Protein 4N6X (pdb70)

Foldseek 3Di:
DPFFQKFKFFADPVGQQWDWDDPPVDFAIFIDGRDPPGSCVVRPHDGQWHWQDKQPDGGRHPDPVVVVVSVVPDPRMIITGTDRVVPDDDD

Structure (mmCIF, N/CA/C/O backbone):
data_4N6X
#
_entry.id   4N6X
#
_cell.length_a   50.380
_cell.length_b   50.380
_cell.length_c   65.940
_cell.angle_alpha   90.00
_cell.angle_beta   90.00
_cell.angle_gamma   120.00
#
_symmetry.space_group_name_H-M   'P 31 2 1'
#
loop_
_entity.id
_entity.type
_entity.pdbx_description
1 polymer 'Na(+)/H(+) exchange regulatory cofactor NHE-RF1/Chemokine Receptor CXCR2 fusion protein'
2 non-polymer 'CHLORIDE ION'
3 water water
#
loop_
_atom_site.group_PDB
_atom_site.id
_atom_site.type_symbol
_atom_site.label_atom_id
_atom_site.label_alt_id
_atom_site.label_comp_id
_atom_site.label_asym_id
_atom_site.label_entity_id
_atom_site.label_seq_id
_atom_site.pdbx_PDB_ins_code
_atom_site.Cartn_x
_atom_site.Cartn_y
_atom_site.Cartn_z
_atom_site.occupancy
_atom_site.B_iso_or_equiv
_atom_site.auth_seq_id
_atom_site.auth_comp_id
_atom_site.auth_asym_id
_atom_site.auth_atom_id
_atom_site.pdbx_PDB_model_num
ATOM 1 N N . GLY A 1 1 ? -17.515 6.504 18.807 1.00 42.39 9 GLY A N 1
ATOM 2 C CA . GLY A 1 1 ? -16.994 7.857 18.759 1.00 36.68 9 GLY A CA 1
ATOM 3 C C . GLY A 1 1 ? -18.086 8.873 18.486 1.00 32.99 9 GLY A C 1
ATOM 4 O O . GLY A 1 1 ? -18.827 8.755 17.510 1.00 32.47 9 GLY A O 1
ATOM 7 N N . MET A 1 2 ? -18.182 9.880 19.347 1.00 27.30 10 MET A N 1
ATOM 8 C CA . MET A 1 2 ? -19.240 10.879 19.237 1.00 23.72 10 MET A CA 1
ATOM 9 C C . MET A 1 2 ? -18.944 11.984 18.227 1.00 20.12 10 MET A C 1
ATOM 10 O O . MET A 1 2 ? -19.852 12.707 17.829 1.00 24.53 10 MET A O 1
ATOM 24 N N . LEU A 1 3 ? -17.688 12.133 17.816 1.00 18.18 11 LEU A N 1
ATOM 25 C CA . LEU A 1 3 ? -17.355 13.150 16.828 1.00 16.17 11 LEU A CA 1
ATOM 26 C C . LEU A 1 3 ? -17.823 12.700 15.451 1.00 16.39 11 LEU A C 1
ATOM 27 O O . LEU A 1 3 ? -17.879 11.503 15.168 1.00 18.84 11 LEU A O 1
ATOM 43 N N . PRO A 1 4 ? -18.142 13.657 14.569 1.00 15.75 12 PRO A N 1
ATOM 44 C CA . PRO A 1 4 ? -18.390 13.277 13.176 1.00 14.88 12 PRO A CA 1
ATOM 45 C C . PRO A 1 4 ? -17.167 12.588 12.597 1.00 14.49 12 PRO A C 1
ATOM 46 O O . PRO A 1 4 ? -16.050 12.866 13.025 1.00 14.31 12 PRO A O 1
ATOM 57 N N . ARG A 1 5 ? -17.355 11.706 11.627 1.00 16.00 13 ARG A N 1
ATOM 58 C CA . ARG A 1 5 ? -16.206 11.126 10.944 1.00 15.00 13 ARG A CA 1
ATOM 59 C C . ARG A 1 5 ? -15.475 12.205 10.152 1.00 12.77 13 ARG A C 1
ATOM 60 O O . ARG A 1 5 ? -16.092 13.071 9.512 1.00 12.19 13 ARG A O 1
ATOM 81 N N . LEU A 1 6 ? -14.151 12.158 10.229 1.00 13.53 14 LEU A N 1
ATOM 82 C CA . LEU A 1 6 ? -13.303 13.034 9.445 1.00 13.81 14 LEU A CA 1
ATOM 83 C C . LEU A 1 6 ? -12.559 12.149 8.457 1.00 15.86 14 LEU A C 1
ATOM 84 O O . LEU A 1 6 ? -11.730 11.327 8.834 1.00 21.41 14 LEU A O 1
ATOM 100 N N . CYS A 1 7 ? -12.888 12.306 7.183 1.00 12.70 15 CYS A N 1
ATOM 101 C CA . CYS A 1 7 ? -12.312 11.484 6.136 1.00 12.89 15 CYS A CA 1
ATOM 102 C C . CYS A 1 7 ? -11.208 12.269 5.452 1.00 12.75 15 CYS A C 1
ATOM 103 O O . CYS A 1 7 ? -11.458 13.318 4.870 1.00 13.14 15 CYS A O 1
ATOM 111 N N . CYS A 1 8 ? -9.983 11.763 5.545 1.00 13.94 16 CYS A N 1
ATOM 112 C CA . CYS A 1 8 ? -8.826 12.455 5.003 1.00 14.99 16 CYS A CA 1
ATOM 113 C C . CYS A 1 8 ? -8.380 11.751 3.722 1.00 15.29 16 CYS A C 1
ATOM 114 O O . CYS A 1 8 ? -7.850 10.642 3.759 1.00 19.00 16 CYS A O 1
ATOM 122 N N . LEU A 1 9 ? -8.641 12.405 2.590 1.00 14.48 17 LEU A N 1
ATOM 123 C CA . LEU A 1 9 ? -8.406 11.839 1.260 1.00 15.14 17 LEU A CA 1
ATOM 124 C C . LEU A 1 9 ? -7.179 12.450 0.596 1.00 15.54 17 LEU A C 1
ATOM 125 O O . LEU A 1 9 ? -6.987 13.660 0.638 1.00 18.59 17 LEU A O 1
ATOM 141 N N . GLU A 1 10 ? -6.377 11.604 -0.043 1.00 16.55 18 GLU A N 1
ATOM 142 C CA . GLU A 1 10 ? -5.317 12.058 -0.932 1.00 19.40 18 GLU A CA 1
ATOM 143 C C . GLU A 1 10 ? -5.715 11.691 -2.353 1.00 17.67 18 GLU A C 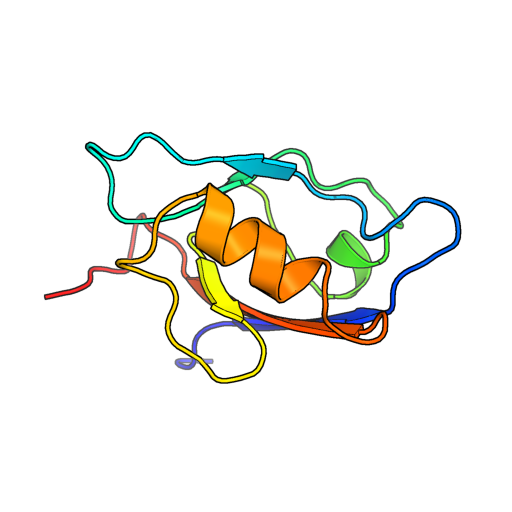1
ATOM 144 O O . GLU A 1 10 ? -6.066 10.547 -2.625 1.00 19.56 18 GLU A O 1
ATOM 156 N N . LYS A 1 11 ? -5.663 12.661 -3.256 1.00 19.27 19 LYS A N 1
ATOM 157 C CA . LYS A 1 11 ? -6.117 12.452 -4.622 1.00 18.73 19 LYS A CA 1
ATOM 158 C C . LYS A 1 11 ? -5.241 11.414 -5.311 1.00 18.54 19 LYS A C 1
ATOM 159 O O . LYS A 1 11 ? -4.016 11.436 -5.186 1.00 22.41 19 LYS A O 1
ATOM 178 N N . GLY A 1 12 ? -5.883 10.495 -6.025 1.00 20.33 20 GLY A N 1
ATOM 179 C CA . GLY A 1 12 ? -5.182 9.483 -6.788 1.00 24.15 20 GLY A CA 1
ATOM 180 C C . GLY A 1 12 ? -5.213 9.800 -8.268 1.00 24.49 20 GLY A C 1
ATOM 181 O O . GLY A 1 12 ? -5.686 10.865 -8.673 1.00 25.59 20 GLY A O 1
ATOM 185 N N . PRO A 1 13 ? -4.712 8.873 -9.093 1.00 29.94 21 PRO A N 1
ATOM 186 C CA . PRO A 1 13 ? -4.653 9.101 -10.540 1.00 31.32 21 PRO A CA 1
ATOM 187 C C . PRO A 1 13 ? -6.027 9.169 -11.205 1.00 31.43 21 PRO A C 1
ATOM 188 O O . PRO A 1 13 ? -6.129 9.658 -12.330 1.00 36.59 21 PRO A O 1
ATOM 199 N N . ASN A 1 14 ? -7.062 8.684 -10.526 1.00 32.02 22 ASN A N 1
ATOM 200 C CA . ASN A 1 14 ? -8.421 8.757 -11.053 1.00 28.42 22 ASN A CA 1
ATOM 201 C C . ASN A 1 14 ? -9.301 9.691 -10.229 1.00 28.56 22 ASN A C 1
ATOM 202 O O . ASN A 1 14 ? -10.524 9.550 -10.212 1.00 33.52 22 ASN A O 1
ATOM 213 N N . GLY A 1 15 ? -8.672 10.646 -9.551 1.00 22.65 23 GLY A N 1
ATOM 214 C CA . GLY A 1 15 ? -9.387 11.593 -8.718 1.00 20.36 23 GLY A CA 1
ATOM 215 C C . GLY A 1 15 ? -9.568 11.072 -7.312 1.00 15.81 23 GLY A C 1
ATOM 216 O O . GLY A 1 15 ? -8.805 10.233 -6.837 1.00 18.80 23 GLY A O 1
ATOM 220 N N . TYR A 1 16 ? -10.586 11.580 -6.639 1.00 13.22 24 TYR A N 1
ATOM 221 C CA . TYR A 1 16 ? -10.881 11.146 -5.280 1.00 12.91 24 TYR A CA 1
ATOM 222 C C . TYR A 1 16 ? -11.786 9.913 -5.224 1.00 13.78 24 TYR A C 1
ATOM 223 O O . TYR A 1 16 ? -11.716 9.142 -4.274 1.00 15.93 24 TYR A O 1
ATOM 241 N N . GLY A 1 17 ? -12.649 9.741 -6.222 1.00 13.08 25 GLY A N 1
ATOM 242 C CA . GLY A 1 17 ? -13.503 8.565 -6.294 1.00 13.95 25 GLY A CA 1
ATOM 243 C C . GLY A 1 17 ? -14.865 8.695 -5.632 1.00 12.20 25 GLY A C 1
ATOM 244 O O . GLY A 1 17 ? -15.407 7.704 -5.144 1.00 13.61 25 GLY A O 1
ATOM 248 N N . PHE A 1 18 ? -15.430 9.900 -5.608 1.00 10.79 26 PHE A N 1
ATOM 249 C CA . PHE A 1 18 ? -16.786 10.082 -5.104 1.00 10.19 26 PHE A CA 1
ATOM 250 C C . PHE A 1 18 ? -17.489 11.177 -5.886 1.00 10.29 26 PHE A C 1
ATOM 251 O O . PHE A 1 18 ? -16.858 11.951 -6.607 1.00 10.76 26 PHE A O 1
ATOM 268 N N . HIS A 1 19 ? -18.805 11.216 -5.731 1.00 9.50 27 HIS A N 1
ATOM 269 C CA . HIS A 1 19 ? -19.642 12.256 -6.284 1.00 9.31 27 HIS A CA 1
ATOM 270 C C . HIS A 1 19 ? -20.198 13.131 -5.159 1.00 9.28 27 HIS A C 1
ATOM 271 O O . HIS A 1 19 ? -20.403 12.674 -4.034 1.00 9.13 27 HIS A O 1
ATOM 286 N N . LEU A 1 20 ? -20.466 14.385 -5.501 1.00 9.28 28 LEU A N 1
ATOM 287 C CA . LEU A 1 20 ? -21.054 15.345 -4.588 1.00 9.21 28 LEU A CA 1
ATOM 288 C C . LEU A 1 20 ? -22.319 15.900 -5.211 1.00 9.02 28 LEU A C 1
ATOM 289 O O . LEU A 1 20 ? -22.294 16.356 -6.348 1.00 9.89 28 LEU A O 1
ATOM 305 N N . HIS A 1 21 ? -23.418 15.876 -4.460 1.00 9.07 29 HIS A N 1
ATOM 306 C CA . HIS A 1 21 ? -24.723 16.252 -4.984 1.00 9.65 29 HIS A CA 1
ATOM 307 C C . HIS A 1 21 ? -25.490 17.145 -4.019 1.00 10.13 29 HIS A C 1
ATOM 308 O O . HIS A 1 21 ? -25.542 16.881 -2.814 1.00 10.82 29 HIS A O 1
ATOM 323 N N . GLY A 1 22 ? -26.099 18.187 -4.570 1.00 11.43 30 GLY A N 1
ATOM 324 C CA . GLY A 1 22 ? -27.020 19.016 -3.827 1.00 15.07 30 GLY A CA 1
ATOM 325 C C . GLY A 1 22 ? -28.427 18.867 -4.361 1.00 16.53 30 GLY A C 1
ATOM 326 O O . GLY A 1 22 ? -28.631 18.530 -5.525 1.00 19.89 30 GLY A O 1
ATOM 330 N N . GLU A 1 23 ? -29.396 19.112 -3.486 1.00 26.00 31 GLU A N 1
ATOM 331 C CA . GLU A 1 23 ? -30.803 19.174 -3.864 1.00 33.51 31 GLU A CA 1
ATOM 332 C C . GLU A 1 23 ? -31.356 20.547 -3.476 1.00 36.95 31 GLU A C 1
ATOM 333 O O . GLU A 1 23 ? -32.264 21.069 -4.125 1.00 42.66 31 GLU A O 1
ATOM 345 N N . LYS A 1 24 ? -30.812 21.103 -2.393 1.00 37.66 32 LYS A N 1
ATOM 346 C CA . LYS A 1 24 ? -30.993 22.509 -2.021 1.00 42.58 32 LYS A CA 1
ATOM 347 C C . LYS A 1 24 ? -32.231 22.721 -1.148 1.00 40.53 32 LYS A C 1
ATOM 348 O O . LYS A 1 24 ? -32.210 23.539 -0.228 1.00 42.81 32 LYS A O 1
ATOM 367 N N . GLY A 1 25 ? -33.306 21.992 -1.433 1.00 44.13 33 GLY A N 1
ATOM 368 C CA . GLY A 1 25 ? -34.419 21.910 -0.508 1.00 37.04 33 GLY A CA 1
ATOM 369 C C . GLY A 1 25 ? -33.947 21.155 0.718 1.00 39.15 33 GLY A C 1
ATO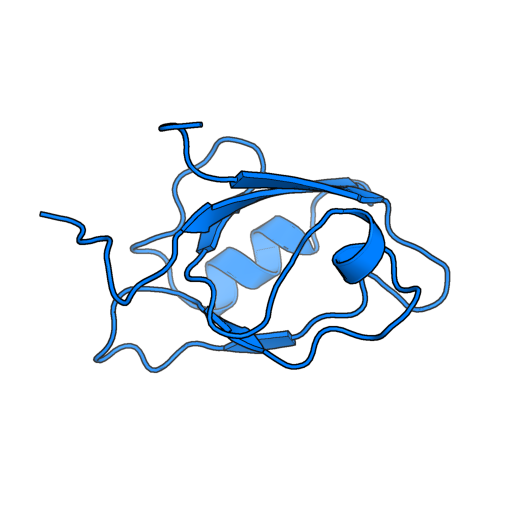M 370 O O . GLY A 1 25 ? -34.501 21.286 1.810 1.00 46.64 33 GLY A O 1
ATOM 374 N N . LYS A 1 26 ? -32.908 20.353 0.515 1.00 32.78 34 LYS A N 1
ATOM 375 C CA . LYS A 1 26 ? -32.203 19.695 1.603 1.00 34.23 34 LYS A CA 1
ATOM 376 C C . LYS A 1 26 ? -30.978 20.532 1.946 1.00 27.45 34 LYS A C 1
ATOM 377 O O . LYS A 1 26 ? -30.476 21.279 1.104 1.00 31.49 34 LYS A O 1
ATOM 396 N N . LEU A 1 27 ? -30.498 20.407 3.177 1.00 31.18 35 LEU A N 1
ATOM 397 C CA . LEU A 1 27 ? -29.388 21.224 3.650 1.00 21.35 35 LEU A CA 1
ATOM 398 C C . LEU A 1 27 ? -28.063 20.726 3.085 1.00 21.93 35 LEU A C 1
ATOM 399 O O . LEU A 1 27 ? -27.602 19.633 3.410 1.00 27.81 35 LEU A O 1
ATOM 415 N N . GLY A 1 28 ? -27.465 21.534 2.218 1.00 25.58 36 GLY A N 1
ATOM 416 C CA . GLY A 1 28 ? -26.105 21.302 1.780 1.00 25.57 36 GLY A CA 1
ATOM 417 C C . GLY A 1 28 ? -25.884 20.163 0.802 1.00 16.46 36 GLY A C 1
ATOM 418 O O . GLY A 1 28 ? -26.747 19.809 0.005 1.00 18.07 36 GLY A O 1
ATOM 422 N N . GLN A 1 29 ? -24.690 19.596 0.867 1.00 13.02 37 GLN A N 1
ATOM 423 C CA . GLN A 1 29 ? -24.215 18.656 -0.128 1.00 9.82 37 GLN A CA 1
ATOM 424 C C . GLN A 1 29 ? -24.092 17.270 0.473 1.00 9.43 37 GLN A C 1
ATOM 425 O O . GLN A 1 29 ? -23.758 17.125 1.652 1.00 10.22 37 GLN A O 1
ATOM 439 N N . TYR A 1 30 ? -24.330 16.267 -0.369 1.00 8.85 38 TYR A N 1
ATOM 440 C CA . TYR A 1 30 ? -24.330 14.875 0.028 1.00 9.28 38 TYR A CA 1
ATOM 441 C C . TYR A 1 30 ? -23.376 14.072 -0.830 1.00 8.78 38 TYR A C 1
ATOM 442 O O . TYR A 1 30 ? -23.206 14.327 -2.024 1.00 9.69 38 TYR A O 1
ATOM 460 N N . ILE A 1 31 ? -22.778 13.066 -0.211 1.00 8.23 39 ILE A N 1
ATOM 461 C CA . ILE A 1 31 ? -21.898 12.137 -0.903 1.00 8.42 39 ILE A CA 1
ATOM 462 C C . ILE A 1 31 ? -22.725 11.085 -1.635 1.00 8.15 39 ILE A C 1
ATOM 463 O O . ILE A 1 31 ? -23.671 10.531 -1.080 1.00 8.92 39 ILE A O 1
ATOM 479 N N . ARG A 1 32 ? -22.360 10.813 -2.880 1.00 8.71 40 ARG A N 1
ATOM 480 C CA . ARG A 1 32 ? -22.955 9.731 -3.670 1.00 9.41 40 ARG A CA 1
ATOM 481 C C . ARG A 1 32 ? -21.824 8.927 -4.309 1.00 9.61 40 ARG A C 1
ATOM 482 O O . ARG A 1 32 ? -20.715 9.437 -4.481 1.00 10.43 40 ARG A O 1
ATOM 503 N N . LEU A 1 33 ? -22.107 7.671 -4.661 1.00 9.77 41 LEU A N 1
ATOM 504 C CA . LEU A 1 33 ? -21.274 6.903 -5.599 1.00 10.22 41 LEU A CA 1
ATOM 505 C C . LEU A 1 33 ? -19.786 6.905 -5.237 1.00 10.59 41 LEU A C 1
ATOM 506 O O . LEU A 1 33 ? -18.954 7.453 -5.955 1.00 11.37 41 LEU A O 1
ATOM 522 N N . VAL A 1 34 ? -19.475 6.268 -4.114 1.00 10.23 42 VAL A N 1
ATOM 523 C CA . VAL A 1 34 ? -18.098 6.082 -3.675 1.00 10.71 42 VAL A CA 1
ATOM 524 C C . VAL A 1 34 ? -17.539 4.831 -4.349 1.00 12.39 42 VAL A C 1
ATOM 525 O O . VAL A 1 34 ? -18.009 3.713 -4.121 1.00 12.59 42 VAL A O 1
ATOM 538 N N A GLU A 1 35 ? -16.430 5.025 -5.064 0.48 13.45 43 GLU A N 1
ATOM 539 N N B GLU A 1 35 ? -16.665 5.040 -5.325 0.52 12.60 43 GLU A N 1
ATOM 540 C CA A GLU A 1 35 ? -15.698 3.949 -5.741 0.48 10.75 43 GLU A CA 1
ATOM 541 C CA B GLU A 1 35 ? -16.270 3.951 -6.211 0.52 9.91 43 GLU A CA 1
ATOM 542 C C A GLU A 1 35 ? -14.882 3.051 -4.786 0.48 6.88 43 GLU A C 1
ATOM 543 C C B GLU A 1 35 ? -15.434 2.961 -5.416 0.52 10.69 43 GLU A C 1
ATOM 544 O O A GLU A 1 35 ? -14.067 3.532 -4.003 0.48 9.89 43 GLU A O 1
ATOM 545 O O B GLU A 1 35 ? -14.588 3.363 -4.622 0.52 13.61 43 GLU A O 1
ATOM 568 N N A PRO A 1 36 ? -15.091 1.726 -4.873 0.48 9.92 44 PRO A N 1
ATOM 569 N N B PRO A 1 36 ? -15.671 1.659 -5.606 0.52 10.97 44 PRO A N 1
ATOM 570 C CA A PRO A 1 36 ? -14.282 0.767 -4.115 0.48 11.18 44 PRO A CA 1
ATOM 571 C CA B PRO A 1 36 ? -14.827 0.683 -4.907 0.52 11.06 44 PRO A CA 1
ATOM 572 C C A PRO A 1 36 ? -12.786 0.920 -4.382 0.48 11.20 44 PRO A C 1
ATOM 573 C C B PRO A 1 36 ? -13.341 0.880 -5.222 0.52 12.81 44 PRO A C 1
ATOM 574 O O A PRO A 1 36 ? -12.362 1.113 -5.523 0.48 11.33 44 PRO A O 1
ATOM 575 O O B PRO A 1 36 ? -13.000 1.116 -6.377 0.52 14.27 44 PRO A O 1
ATOM 596 N N A GLY A 1 37 ? -11.996 0.855 -3.318 0.48 10.94 45 GLY A N 1
ATOM 597 N N B GLY A 1 37 ? -12.489 0.824 -4.199 0.52 16.73 45 GLY A N 1
ATOM 598 C CA A GLY A 1 37 ? -10.556 0.962 -3.427 0.48 12.98 45 GLY A CA 1
ATOM 599 C CA B GLY A 1 37 ? -11.044 0.876 -4.377 0.52 17.71 45 GLY A CA 1
ATOM 600 C C A GLY A 1 37 ? -10.099 2.358 -3.798 0.48 13.97 45 GLY A C 1
ATOM 601 C C B GLY A 1 37 ? -10.437 2.260 -4.567 0.52 17.66 45 GLY A C 1
ATOM 602 O O A GLY A 1 37 ? -8.898 2.586 -3.961 0.48 16.82 45 GLY A O 1
ATOM 603 O O B GLY A 1 37 ? -9.397 2.395 -5.209 0.52 22.52 45 GLY A O 1
ATOM 610 N N . SER A 1 38 ? -11.048 3.279 -3.970 1.00 18.84 46 SER A N 1
ATOM 611 C CA . SER A 1 38 ? -10.693 4.663 -4.242 1.00 19.74 46 SER A CA 1
ATOM 612 C C . SER A 1 38 ? -10.157 5.330 -2.988 1.00 20.04 46 SER A C 1
ATOM 613 O O . SER A 1 38 ? -10.353 4.826 -1.880 1.00 20.31 46 SER A O 1
ATOM 622 N N . PRO A 1 39 ? -9.490 6.480 -3.154 1.00 18.47 47 PRO A N 1
ATOM 623 C CA . PRO A 1 39 ? -9.092 7.269 -1.986 1.00 20.46 47 PRO A CA 1
ATOM 624 C C . PRO A 1 39 ? -10.274 7.574 -1.0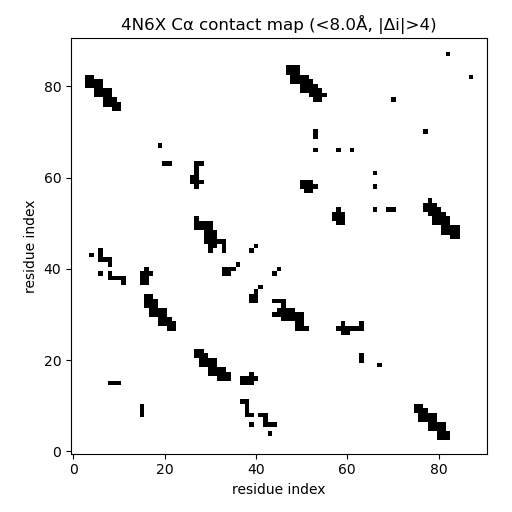62 1.00 17.22 47 PRO A C 1
ATOM 625 O O . PRO A 1 39 ? -10.117 7.535 0.159 1.00 19.36 47 PRO A O 1
ATOM 636 N N . ALA A 1 40 ? -11.438 7.863 -1.640 1.00 15.41 48 ALA A N 1
ATOM 637 C CA . ALA A 1 40 ? -12.632 8.156 -0.850 1.00 14.55 48 ALA A CA 1
ATOM 638 C C . ALA A 1 40 ? -12.992 6.981 0.035 1.00 16.42 48 ALA A C 1
ATOM 639 O O . ALA A 1 40 ? -13.253 7.132 1.227 1.00 18.19 48 ALA A O 1
ATOM 646 N N . GLU A 1 41 ? -13.011 5.794 -0.540 1.00 16.36 49 GLU A N 1
ATOM 647 C CA . GLU A 1 41 ? -13.370 4.649 0.252 1.00 18.30 49 GLU A CA 1
ATOM 648 C C . GLU A 1 41 ? -12.339 4.357 1.328 1.00 20.28 49 GLU A C 1
ATOM 649 O O . GLU A 1 41 ? -12.697 4.061 2.465 1.00 21.92 49 GLU A O 1
ATOM 661 N N . LYS A 1 42 ? -11.061 4.423 0.969 1.00 20.47 50 LYS A N 1
ATOM 662 C CA . LYS A 1 42 ? -10.003 4.157 1.936 1.00 21.49 50 LYS A CA 1
ATOM 663 C C . LYS A 1 42 ? -10.071 5.123 3.113 1.00 25.24 50 LYS A C 1
ATOM 664 O O . LYS A 1 42 ? -9.679 4.779 4.227 1.00 26.50 50 LYS A O 1
ATOM 683 N N . ALA A 1 43 ? -10.572 6.328 2.866 1.00 21.42 51 ALA A N 1
ATOM 684 C CA . ALA A 1 43 ? -10.654 7.357 3.900 1.00 22.10 51 ALA A CA 1
ATOM 685 C C . ALA A 1 43 ? -11.891 7.213 4.780 1.00 21.29 51 ALA A C 1
ATOM 686 O O . ALA A 1 43 ? -12.029 7.923 5.773 1.00 21.07 51 ALA A O 1
ATOM 693 N N . GLY A 1 44 ? -12.796 6.315 4.400 1.00 17.60 52 GLY A N 1
ATOM 694 C CA . GLY A 1 44 ? -14.003 6.063 5.173 1.00 17.44 52 GLY A CA 1
ATOM 695 C C . GLY A 1 44 ? -15.273 6.751 4.692 1.00 15.38 52 GLY A C 1
ATOM 696 O O . GLY A 1 44 ? -16.279 6.763 5.404 1.00 15.20 52 GLY A O 1
ATOM 700 N N . LEU A 1 45 ? -15.250 7.302 3.487 1.00 13.46 53 LEU A N 1
ATOM 701 C CA . LEU A 1 45 ? -16.396 8.035 2.983 1.00 11.76 53 LEU A CA 1
ATOM 702 C C . LEU A 1 45 ? -17.488 7.069 2.539 1.00 11.61 53 LEU A C 1
ATOM 703 O O . LEU A 1 45 ? -17.196 6.029 1.953 1.00 13.27 53 LEU A O 1
ATOM 719 N N . LEU A 1 46 ? -18.739 7.449 2.790 1.00 10.44 54 LEU A N 1
ATOM 720 C CA . LEU A 1 46 ? -19.908 6.627 2.485 1.00 10.33 54 LEU A CA 1
ATOM 721 C C . LEU A 1 46 ? -20.988 7.462 1.802 1.00 9.98 54 LEU A C 1
ATOM 722 O O . LEU A 1 46 ? -21.329 8.566 2.251 1.00 10.28 54 LEU A O 1
ATOM 738 N N . ALA A 1 47 ? -21.530 6.935 0.713 1.00 10.04 55 ALA A N 1
ATOM 739 C CA . ALA A 1 47 ? -22.667 7.558 0.055 1.00 9.67 55 ALA A CA 1
ATOM 740 C C . ALA A 1 47 ? -23.826 7.623 1.039 1.00 9.79 55 ALA A C 1
ATOM 741 O O . ALA A 1 47 ? -24.092 6.659 1.766 1.00 11.06 55 ALA A O 1
ATOM 748 N N . GLY A 1 48 ? -24.507 8.770 1.050 1.00 9.40 56 GLY A N 1
ATOM 749 C CA . GLY A 1 48 ? -25.547 9.079 2.011 1.00 9.82 56 GLY A CA 1
ATOM 750 C C . GLY A 1 48 ? -25.083 10.101 3.035 1.00 10.52 56 GLY A C 1
ATOM 751 O O . GLY A 1 48 ? -25.899 10.794 3.634 1.00 12.31 56 GLY A O 1
ATOM 755 N N . ASP A 1 49 ? -23.774 10.186 3.261 1.00 10.18 57 ASP A N 1
ATOM 756 C CA . ASP A 1 49 ? -23.214 11.164 4.190 1.00 10.22 57 ASP A CA 1
ATOM 757 C C . ASP A 1 49 ? -23.551 12.589 3.752 1.00 9.31 57 ASP A C 1
ATOM 758 O O . ASP A 1 49 ? -23.547 12.902 2.550 1.00 10.05 57 ASP A O 1
ATOM 767 N N A ARG A 1 50 ? -23.791 13.458 4.729 0.66 9.02 58 ARG A N 1
ATOM 768 N N B ARG A 1 50 ? -23.805 13.459 4.724 0.34 9.01 58 ARG A N 1
ATOM 769 C CA A ARG A 1 50 ? -23.917 14.890 4.496 0.66 9.30 58 ARG A CA 1
ATOM 770 C CA B ARG A 1 50 ? -23.908 14.888 4.466 0.34 9.30 58 ARG A CA 1
ATOM 771 C C A ARG A 1 50 ? -22.577 15.555 4.803 0.66 8.73 58 ARG A C 1
ATOM 772 C C B ARG A 1 50 ? -22.578 15.552 4.797 0.34 8.73 58 ARG A C 1
ATOM 773 O O A ARG A 1 50 ? -21.979 15.304 5.852 0.66 9.65 58 ARG A O 1
ATOM 774 O O B ARG A 1 50 ? -21.992 15.302 5.851 0.34 9.66 58 ARG A O 1
ATOM 815 N N . LEU A 1 51 ? -22.110 16.397 3.885 1.00 8.89 59 LEU A N 1
ATOM 816 C CA . LEU A 1 51 ? -20.830 17.071 4.030 1.00 8.85 59 LEU A CA 1
ATOM 817 C C . LEU A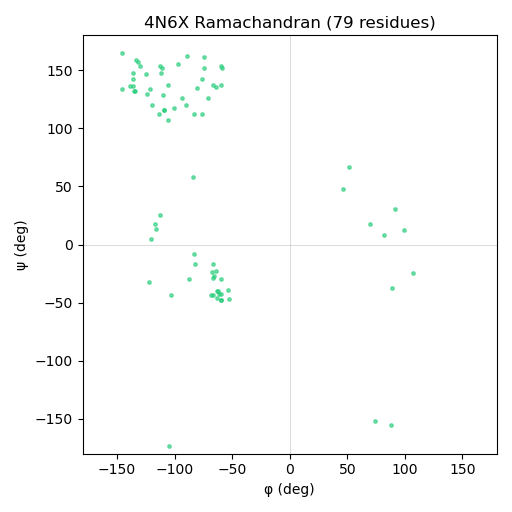 1 51 ? -20.985 18.351 4.840 1.00 9.25 59 LEU A C 1
ATOM 818 O O . LEU A 1 51 ? -21.745 19.244 4.473 1.00 11.56 59 LEU A O 1
ATOM 834 N N . VAL A 1 52 ? -20.252 18.430 5.948 1.00 8.62 60 VAL A N 1
ATOM 835 C CA . VAL A 1 52 ? -20.336 19.571 6.860 1.00 9.17 60 VAL A CA 1
ATOM 836 C C . VAL A 1 52 ? -19.147 20.530 6.715 1.00 8.73 60 VAL A C 1
ATOM 837 O O . VAL A 1 52 ? -19.348 21.747 6.712 1.00 9.36 60 VAL A O 1
ATOM 850 N N . GLU A 1 53 ? -17.927 20.002 6.611 1.00 8.79 61 GLU A N 1
ATOM 851 C CA . GLU A 1 53 ? -16.734 20.844 6.442 1.00 9.17 61 GLU A CA 1
ATOM 852 C C . GLU A 1 53 ? -15.807 20.281 5.389 1.00 8.84 61 GLU A C 1
ATOM 853 O O . GLU A 1 53 ? -15.688 19.069 5.230 1.00 9.73 61 GLU A O 1
ATOM 865 N N . VAL A 1 54 ? -15.130 21.194 4.697 1.00 8.70 62 VAL A N 1
ATOM 866 C CA . VAL A 1 54 ? -14.018 20.875 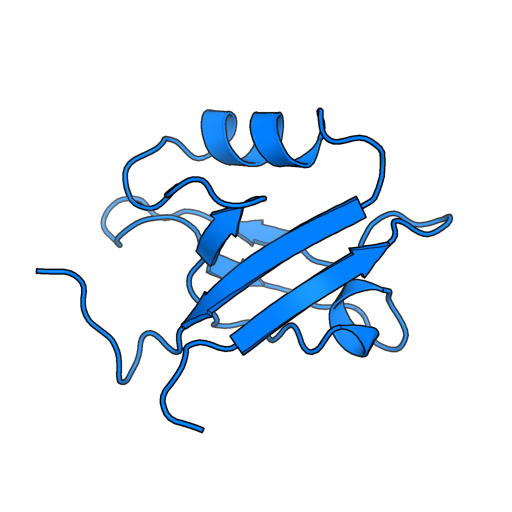3.814 1.00 9.20 62 VAL A CA 1
ATOM 867 C C . VAL A 1 54 ? -12.801 21.620 4.346 1.00 9.18 62 VAL A C 1
ATOM 868 O O . VAL A 1 54 ? -12.818 22.846 4.453 1.00 9.54 62 VAL A O 1
ATOM 881 N N . ASN A 1 55 ? -11.750 20.886 4.700 1.00 9.39 63 ASN A N 1
ATOM 882 C CA . ASN A 1 55 ? -10.508 21.492 5.189 1.00 10.39 63 ASN A CA 1
ATOM 883 C C . ASN A 1 55 ? -10.765 22.572 6.232 1.00 10.18 63 ASN A C 1
ATOM 884 O O . ASN A 1 55 ? -10.201 23.661 6.216 1.00 11.34 63 ASN A O 1
ATOM 895 N N . GLY A 1 56 ? -11.611 22.230 7.197 1.00 10.80 64 GLY A N 1
ATOM 896 C CA . GLY A 1 56 ? -11.817 23.085 8.349 1.00 11.58 64 GLY A CA 1
ATOM 897 C C . GLY A 1 56 ? -12.774 24.245 8.182 1.00 11.52 64 GLY A C 1
ATOM 898 O O . GLY A 1 56 ? -12.870 25.090 9.066 1.00 13.10 64 GLY A O 1
ATOM 902 N N . GLU A 1 57 ? -13.480 24.299 7.067 1.00 10.27 65 GLU A N 1
ATOM 903 C CA . GLU A 1 57 ? -14.432 25.371 6.829 1.00 9.75 65 GLU A CA 1
ATOM 904 C C . GLU A 1 57 ? -15.814 24.783 6.615 1.00 9.77 65 GLU A C 1
ATOM 905 O O . GLU A 1 57 ? -15.977 23.814 5.872 1.00 9.52 65 GLU A O 1
ATOM 917 N N . ASN A 1 58 ? -16.801 25.371 7.278 1.00 10.01 66 ASN A N 1
ATOM 918 C CA . ASN A 1 58 ? -18.173 24.903 7.180 1.00 11.10 66 ASN A CA 1
ATOM 919 C C . ASN A 1 58 ? -18.771 25.222 5.817 1.00 10.92 66 ASN A C 1
ATOM 920 O O . ASN A 1 58 ? -18.763 26.366 5.368 1.00 13.54 66 ASN A O 1
ATOM 931 N N . VAL A 1 59 ? -19.282 24.188 5.166 1.00 10.04 67 VAL A N 1
ATOM 932 C CA . VAL A 1 59 ? -19.839 24.308 3.821 1.00 10.85 67 VAL A CA 1
ATOM 933 C C . VAL A 1 59 ? -21.331 23.976 3.769 1.00 12.82 67 VAL A C 1
ATOM 934 O O . VAL A 1 59 ? -21.886 23.752 2.682 1.00 16.88 67 VAL A O 1
ATOM 947 N N . GLU A 1 60 ? -21.996 23.984 4.918 1.00 12.17 68 GLU A N 1
ATOM 948 C CA . GLU A 1 60 ? -23.404 23.602 4.952 1.00 13.68 68 GLU A CA 1
ATOM 949 C C . GLU A 1 60 ? -24.337 24.566 4.230 1.00 16.39 68 GLU A C 1
ATOM 950 O O . GLU A 1 60 ? -25.393 24.157 3.750 1.00 20.30 68 GLU A O 1
ATOM 962 N N . LYS A 1 61 ? -23.968 25.841 4.166 1.00 17.99 69 LYS A N 1
ATOM 963 C CA . LYS A 1 61 ? -24.863 26.850 3.611 1.00 21.84 69 LYS A CA 1
ATOM 964 C C . LYS A 1 61 ? -24.303 27.488 2.357 1.00 18.90 69 LYS A C 1
ATOM 965 O O . LYS A 1 61 ? -24.803 28.508 1.884 1.00 25.76 69 LYS A O 1
ATOM 984 N N . GLU A 1 62 ? -23.274 26.868 1.804 1.00 14.27 70 GLU A N 1
ATOM 985 C CA . GLU A 1 62 ? -22.716 27.327 0.550 1.00 13.28 70 GLU A CA 1
ATOM 986 C C . GLU A 1 62 ? -23.406 26.672 -0.638 1.00 14.20 70 GLU A C 1
ATOM 987 O O . GLU A 1 62 ? -24.082 25.654 -0.509 1.00 15.25 70 GLU A O 1
ATOM 999 N N . THR A 1 63 ? -23.240 27.266 -1.810 1.00 12.44 71 THR A N 1
ATOM 1000 C CA . THR A 1 63 ? -23.802 26.674 -3.012 1.00 12.57 71 THR A CA 1
ATOM 1001 C C . THR A 1 63 ? -22.983 25.459 -3.441 1.00 11.88 71 THR A C 1
ATOM 1002 O O . THR A 1 63 ? -21.820 25.285 -3.053 1.00 11.24 71 THR A O 1
ATOM 1013 N N . HIS A 1 64 ? -23.596 24.619 -4.261 1.00 11.72 72 HIS A N 1
ATOM 1014 C CA . HIS A 1 64 ? -22.903 23.473 -4.810 1.00 10.82 72 HIS A CA 1
ATOM 1015 C C . HIS A 1 64 ? -21.598 23.903 -5.476 1.00 11.64 72 HIS A C 1
ATOM 1016 O O . HIS A 1 64 ? -20.548 23.293 -5.255 1.00 10.92 72 HIS A O 1
ATOM 1031 N N . GLN A 1 65 ? -21.657 24.956 -6.289 1.00 11.47 73 GLN A N 1
ATOM 1032 C CA . GLN A 1 65 ? -20.470 25.405 -6.998 1.00 12.76 73 GLN A CA 1
ATOM 1033 C C . GLN A 1 65 ? -19.376 25.865 -6.033 1.00 11.55 73 GLN A C 1
ATOM 1034 O O . GLN A 1 65 ? -18.198 25.610 -6.273 1.00 11.56 73 GLN A O 1
ATOM 1048 N N . GLN A 1 66 ? -19.752 26.555 -4.962 1.00 11.19 74 GLN A N 1
ATOM 1049 C CA . GLN A 1 66 ? -18.763 26.994 -3.982 1.00 11.14 74 GLN A CA 1
ATOM 1050 C C . GLN A 1 66 ? -18.038 25.807 -3.343 1.00 10.48 74 GLN A C 1
ATOM 1051 O O . GLN A 1 66 ? -16.822 25.837 -3.147 1.00 11.07 74 GLN A O 1
ATOM 1065 N N . VAL A 1 67 ? -18.788 24.765 -3.002 1.00 9.73 75 VAL A N 1
ATOM 1066 C CA . VAL A 1 67 ? -18.193 23.619 -2.338 1.00 9.33 75 VAL A CA 1
ATOM 1067 C C . VAL A 1 67 ? -17.270 22.868 -3.294 1.00 9.12 75 VAL A C 1
ATOM 1068 O O . VAL A 1 67 ? -16.155 22.481 -2.920 1.00 9.71 75 VAL A O 1
ATOM 1081 N N . VAL A 1 68 ? -17.714 22.672 -4.532 1.00 9.45 76 VAL A N 1
ATOM 1082 C CA . VAL A 1 68 ? -16.870 22.043 -5.528 1.00 9.99 76 VAL A CA 1
ATOM 1083 C C . VAL A 1 68 ? -15.587 22.852 -5.742 1.00 10.34 76 VAL A C 1
ATOM 1084 O O . VAL A 1 68 ? -14.500 22.283 -5.818 1.00 10.56 76 VAL A O 1
ATOM 1097 N N . SER A 1 69 ? -15.697 24.176 -5.806 1.00 10.12 77 SER A N 1
ATOM 1098 C CA . SER A 1 69 ? -14.513 25.004 -6.008 1.00 10.90 77 SER A CA 1
ATOM 1099 C C . SER A 1 69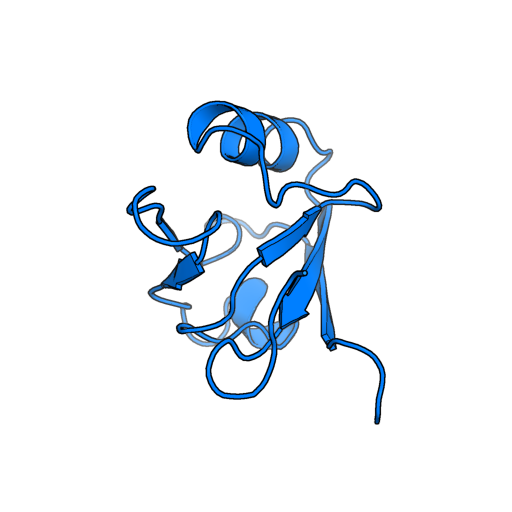 ? -13.516 24.854 -4.866 1.00 10.59 77 SER A C 1
ATOM 1100 O O . SER A 1 69 ? -12.310 24.813 -5.097 1.00 11.47 77 SER A O 1
ATOM 1108 N N . ARG A 1 70 ? -14.016 24.783 -3.637 1.00 10.31 78 ARG A N 1
ATOM 1109 C CA . ARG A 1 70 ? -13.133 24.589 -2.498 1.00 10.17 78 ARG A CA 1
ATOM 1110 C C . ARG A 1 70 ? -12.363 23.283 -2.647 1.00 10.28 78 ARG A C 1
ATOM 1111 O O . ARG A 1 70 ? -11.156 23.232 -2.440 1.00 11.66 78 ARG A O 1
ATOM 1132 N N . ILE A 1 71 ? -13.073 22.211 -2.970 1.00 10.03 79 ILE A N 1
ATOM 1133 C CA . ILE A 1 71 ? -12.442 20.906 -3.084 1.00 10.37 79 ILE A CA 1
ATOM 1134 C C . ILE A 1 71 ? -11.410 20.888 -4.210 1.00 10.90 79 ILE A C 1
ATOM 1135 O O . ILE A 1 71 ? -10.297 20.406 -4.033 1.00 12.32 79 ILE A O 1
ATOM 1151 N N . ARG A 1 72 ? -11.770 21.423 -5.366 1.00 10.90 80 ARG A N 1
ATOM 1152 C CA . ARG A 1 72 ? -10.863 21.388 -6.506 1.00 11.57 80 ARG A CA 1
ATOM 1153 C C A ARG A 1 72 ? -9.606 22.238 -6.309 0.01 12.15 80 ARG A C 1
ATOM 1154 C C B ARG A 1 72 ? -9.608 22.238 -6.308 0.99 11.83 80 ARG A C 1
ATOM 1155 O O . ARG A 1 72 ? -8.542 21.889 -6.821 1.00 12.38 80 ARG A O 1
ATOM 1177 N N . ALA A 1 73 ? -9.727 23.346 -5.577 1.00 11.19 81 ALA A N 1
ATOM 1178 C CA . ALA A 1 73 ? -8.606 24.266 -5.393 1.00 12.09 81 ALA A CA 1
ATOM 1179 C C . ALA A 1 73 ? -7.577 23.751 -4.403 1.00 12.53 81 ALA A C 1
ATOM 1180 O O . ALA A 1 73 ? -6.416 24.169 -4.445 1.00 13.01 81 ALA A O 1
ATOM 1188 N N . ALA A 1 74 ? -7.999 22.875 -3.498 1.00 12.81 82 ALA A N 1
ATOM 1189 C CA . ALA A 1 74 ? -7.087 22.286 -2.528 1.00 14.31 82 ALA A CA 1
ATOM 1190 C C . ALA A 1 74 ? -5.976 21.538 -3.246 1.00 14.51 82 ALA A C 1
ATOM 1191 O O . ALA A 1 74 ? -6.168 21.064 -4.363 1.00 15.21 82 ALA A O 1
ATOM 1198 N N . LEU A 1 75 ? -4.825 21.421 -2.595 1.00 15.32 83 LEU A N 1
ATOM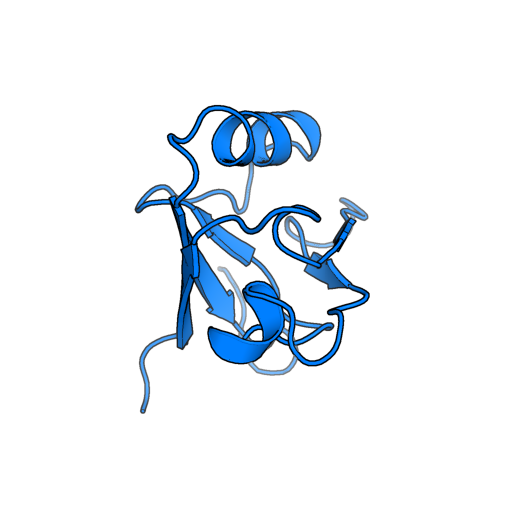 1199 C CA . LEU A 1 75 ? -3.641 20.821 -3.199 1.00 15.97 83 LEU A CA 1
ATOM 1200 C C . LEU A 1 75 ? -3.640 19.296 -3.090 1.00 17.60 83 LEU A C 1
ATOM 1201 O O . LEU A 1 75 ? -2.719 18.688 -2.543 1.00 19.55 83 LEU A O 1
ATOM 1217 N N . ASN A 1 76 ? -4.689 18.691 -3.634 1.00 18.96 84 ASN A N 1
ATOM 1218 C CA . ASN A 1 76 ? -4.754 17.246 -3.844 1.00 22.26 84 ASN A CA 1
ATOM 1219 C C . ASN A 1 76 ? -4.868 16.409 -2.570 1.00 19.53 84 ASN A C 1
ATOM 1220 O O . ASN A 1 76 ? -4.637 15.200 -2.594 1.00 20.62 84 ASN A O 1
ATOM 1231 N N . ALA A 1 77 ? -5.250 17.052 -1.470 1.00 17.34 85 ALA A N 1
ATOM 1232 C CA . ALA A 1 77 ? -5.647 16.353 -0.249 1.00 17.89 85 ALA A CA 1
ATOM 1233 C C . ALA A 1 77 ? -6.748 17.147 0.432 1.00 16.50 85 ALA A C 1
ATOM 1234 O O . ALA A 1 77 ? -6.644 18.368 0.574 1.00 16.26 85 ALA A O 1
ATOM 1241 N N . VAL A 1 78 ? -7.803 16.452 0.850 1.00 13.86 86 VAL A N 1
ATOM 1242 C CA . VAL A 1 78 ? -8.930 17.106 1.494 1.00 13.22 86 VAL A CA 1
ATOM 1243 C C . VAL A 1 78 ? -9.387 16.320 2.702 1.00 14.10 86 VAL A C 1
ATOM 1244 O O . VAL A 1 78 ? -9.396 15.093 2.701 1.00 17.79 86 VAL A O 1
ATOM 1257 N N . ARG A 1 79 ? -9.777 17.054 3.736 1.00 11.44 87 ARG A N 1
ATOM 1258 C CA . ARG A 1 79 ? -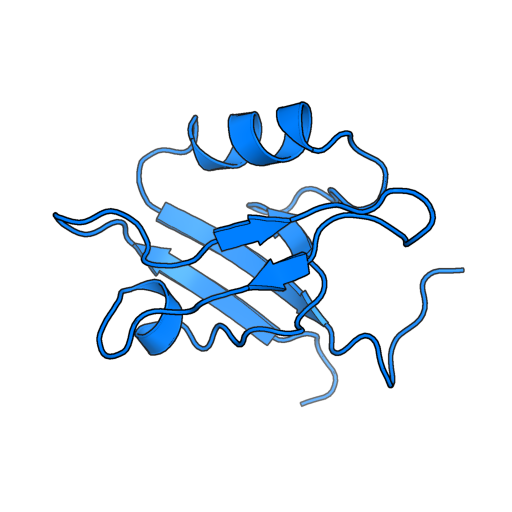10.342 16.492 4.949 1.00 11.20 87 ARG A CA 1
ATOM 1259 C C . ARG A 1 79 ? -11.822 16.848 4.961 1.00 11.30 87 ARG A C 1
ATOM 1260 O O . ARG A 1 79 ? -12.183 18.026 5.024 1.00 12.70 87 ARG A O 1
ATOM 1281 N N . LEU A 1 80 ? -12.671 15.827 4.888 1.00 10.38 88 LEU A N 1
ATOM 1282 C CA . LEU A 1 80 ? -14.114 16.005 4.775 1.00 9.45 88 LEU A CA 1
ATOM 1283 C C . LEU A 1 80 ? -14.765 15.580 6.085 1.00 9.64 88 LEU A C 1
ATOM 1284 O O . LEU A 1 80 ? -14.695 14.411 6.471 1.00 10.99 88 LEU A O 1
ATOM 1300 N N . LEU A 1 81 ? -15.382 16.530 6.775 1.00 8.80 89 LEU A N 1
ATOM 1301 C CA . LEU A 1 81 ? -16.123 16.236 7.999 1.00 9.27 89 LEU A CA 1
ATOM 1302 C C . LEU A 1 81 ? -17.556 15.942 7.572 1.00 8.72 89 LEU A C 1
ATOM 1303 O O . LEU A 1 81 ? -18.206 16.788 6.944 1.00 9.65 89 LEU A O 1
ATOM 1319 N N . VAL A 1 82 ? -18.029 14.736 7.877 1.00 9.06 90 VAL A N 1
ATOM 1320 C CA . VAL A 1 82 ? -19.306 14.245 7.375 1.00 9.08 90 VAL A CA 1
ATOM 1321 C C . VAL A 1 82 ? -20.159 13.697 8.511 1.00 9.19 90 VAL A C 1
ATOM 1322 O O . VAL A 1 82 ? -19.630 13.259 9.532 1.00 10.17 90 VAL A O 1
ATOM 1335 N N . VAL A 1 83 ? -21.474 13.728 8.318 1.00 8.97 91 VAL A N 1
ATOM 1336 C CA . VAL A 1 83 ? -22.415 13.197 9.293 1.00 9.18 91 VAL A CA 1
ATOM 1337 C C . VAL A 1 83 ? -23.469 12.323 8.617 1.00 9.06 91 VAL A C 1
ATOM 1338 O O . VAL A 1 83 ? -23.717 12.437 7.420 1.00 10.09 91 VAL A O 1
ATOM 1351 N N . ASP A 1 84 ? -24.084 11.450 9.405 1.00 9.55 92 ASP A N 1
ATOM 1352 C CA . ASP A 1 84 ? -25.210 10.651 8.954 1.00 10.19 92 ASP A CA 1
ATOM 1353 C C . ASP A 1 84 ? -26.486 11.483 9.092 1.00 10.10 92 ASP A C 1
ATOM 1354 O O . ASP A 1 84 ? -26.902 11.801 10.203 1.00 10.69 92 ASP A O 1
ATOM 1363 N N . PRO A 1 85 ? -27.111 11.859 7.969 1.00 10.91 93 PRO A N 1
ATOM 1364 C CA . PRO A 1 85 ? -28.263 12.761 8.065 1.00 12.71 93 PRO A CA 1
ATOM 1365 C C . PRO A 1 85 ? -29.452 12.153 8.805 1.00 12.67 93 PRO A C 1
ATOM 1366 O O . PRO A 1 85 ? -30.308 12.895 9.274 1.00 13.98 93 PRO A O 1
ATOM 1377 N N . GLU A 1 86 ? -29.536 10.830 8.870 1.00 12.56 94 GLU A N 1
ATOM 1378 C CA . GLU A 1 86 ? -30.679 10.216 9.530 1.00 14.65 94 GLU A CA 1
ATOM 1379 C C . GLU A 1 86 ? -30.692 10.535 11.029 1.00 14.86 94 GLU A C 1
ATOM 1380 O O . GLU A 1 86 ? -31.757 10.563 11.637 1.00 22.29 94 GLU A O 1
ATOM 1392 N N . THR A 1 87 ? -29.521 10.776 11.614 1.00 13.00 95 THR A N 1
ATOM 1393 C CA . THR A 1 87 ? -29.338 10.935 13.054 1.00 15.54 95 THR A CA 1
ATOM 1394 C C . THR A 1 87 ? -28.754 12.293 13.447 1.00 11.46 95 THR A C 1
ATOM 1395 O O . THR A 1 87 ? -28.478 12.518 14.620 1.00 12.51 95 THR A O 1
ATOM 1406 N N . SER A 1 88 ? -28.580 13.183 12.477 1.00 11.01 96 SER A N 1
ATOM 1407 C CA . SER A 1 88 ? -27.843 14.429 12.670 1.00 11.32 96 SER A CA 1
ATOM 1408 C C . SER A 1 88 ? -28.613 15.582 12.043 1.00 10.73 96 SER A C 1
ATOM 1409 O O . SER A 1 88 ? -29.065 15.478 10.903 1.00 14.31 96 SER A O 1
ATOM 1417 N N . THR A 1 89 ? -28.763 16.677 12.779 1.00 9.87 97 THR A N 1
ATOM 1418 C CA . THR A 1 89 ? -29.528 17.824 12.319 1.00 10.02 97 THR A CA 1
ATOM 1419 C C . THR A 1 89 ? -28.825 19.122 12.683 1.00 9.64 97 THR A C 1
ATOM 1420 O O . THR A 1 89 ? -28.340 19.281 13.802 1.00 11.04 97 THR A O 1
ATOM 1431 N N . THR A 1 90 ? -28.800 20.048 11.737 1.00 9.72 98 THR A N 1
ATOM 1432 C CA . THR A 1 90 ? -28.259 21.377 11.948 1.00 10.56 98 THR A CA 1
ATOM 1433 C C . THR A 1 90 ? -29.375 22.324 12.346 1.00 11.00 98 THR A C 1
ATOM 1434 O O . THR A 1 90 ? -30.372 22.430 11.644 1.00 12.86 98 THR A O 1
ATOM 1445 N N . LEU A 1 91 ? -29.203 23.010 13.474 1.00 12.16 99 LEU A N 1
ATOM 1446 C CA . LEU A 1 91 ? -30.233 23.883 14.026 1.00 13.33 99 LEU A CA 1
ATOM 1447 C C . LEU A 1 91 ? -29.771 25.328 14.192 1.00 14.57 99 LEU A C 1
ATOM 1448 O O . LEU A 1 91 ? -30.617 26.225 14.271 1.00 16.55 99 LEU A O 1
#

Radius of gyration: 12.15 Å; Cα contacts (8 Å, |Δi|>4): 175; chains: 1; bounding box: 31×27×30 Å

Organism: Homo sapiens (NCBI:txid9606)

Sequence (91 aa):
GMLPRLCCLEKGPNGYGFHLHGEKGKLGQYIRLVEEPPGGSPAEKAGLLAGDRRLVEVNGENVEKETHQQVVSRIRAALNAVRLLVVDPETSTTL

Solvent-accessible surface area: 6049 Å² total; per-residue (Å²): 128,191,156,54,131,92,0,74,2,135,105,22,145,147,19,25,20,34,102,30,47,16,102,120,76,120,68,7,0,44,1,114,122,32,105,100,47,9,33,0,81,168,24,19,3,104,62,44,18,11,0,19,49,4,67,59,94,78,0,15,178,44,69,60,109,85,0,24,54,96,15,191,79,22,169,88,53,1,148,0,35,4,23,74,47,161,115,36,108,49,217

CATH classification: 2.30.42.10

B-factor: mean 19.61, std 10.27, range [6.88, 56.48]

GO terms:
  GO:0016324 apical plasma membrane (C, IDA)
  GO:0045199 maintenance of epithelial cell apical/basal polarity (P, IMP)
  GO:0031799 type 2 metabotropic glutamate receptor binding (F, IPI)
  GO:0031800 type 3 metabotropic glutamate receptor binding (F, IPI)
  GO:0005737 cytoplasm (C, IDA)
  GO:0016020 membrane (C, IDA)
  GO:0008285 negative regulation of cell population proliferation (P, IDA)
  GO:0070373 negative regulation of ERK1 and ERK2 cascade (P, IDA)
  GO:0030033 microvillus assembly (P, IMP)
  GO:0051898 negative regulation of phosphatidylinositol 3-kinase/protein kinase B signal transduction (P, IMP)
  GO:0097291 renal phosphate ion absorption (P, IMP)
  GO:0008285 negative regulation of cell population proliferation (P, IMP)
  GO:0070851 growth factor receptor binding (F, IPI)
  GO:0005102 signaling receptor binding (F, IPI)
  GO:0005515 protein binding (F, IPI)
  GO:0008013 beta-catenin binding (F, IPI)
  GO:0019902 phosphatase binding (F, IPI)
  GO:0015629 actin cytoskeleton (C, TAS)
  GO:0065003 protein-containing complex assembly (P, TAS)
  GO:0042802 identical protein binding (F, IPI)

Secondary structure (DSSP, 8-state):
--SPEEEEEE-BTTBS--EEEE-SSSSSEEEE-PPTTSHHHHTT--TTPEEEEETTEE-TTS-HHHHHHHHHHSSSEEEEEEE-TTT----

InterPro domains:
  IPR001478 PDZ domain [PF00595] (156-230)
  IPR001478 PDZ domain [PS50106] (14-94)
  IPR001478 PDZ domain [PS50106] (154-234)
  IPR001478 PDZ domain [SM00228] (22-94)
  IPR001478 PDZ domain [SM00228] (162-234)
  IPR015098 EBP50, C-terminal [PF09007] (235-358)
  IPR017300 Na(+)/H(+) exchange regulatory cofactor NHERF-1/2 [PIRSF037866] (6-358)
  IPR036034 PDZ superfamily [G3DSA:2.30.42.10] (7-120)
  IPR036034 PDZ superfamily [G3DSA:2.30.42.10] (144-240)
  IPR036034 PDZ superfamily [SSF50156] (10-95)
  IPR036034 PDZ superfamily [SSF50156] (137-235)
  IPR041489 PDZ domain 6 [PF17820] (39-91)
  IPR051067 Na+/H+ exchange regulatory cofactor [PTHR14191] (135-357)

Nearest PDB structures (foldseek):
  4n6x-assembly1_A  TM=1.011E+00  e=8.285E-18  Homo sapiens
  4pqw-assembly1_A  TM=9.844E-01  e=4.922E-16  Homo sapiens
  1i92-assembly1_A  TM=9.753E-01  e=6.237E-16  Homo sapiens
  1gq5-assembly1_A  TM=9.861E-01  e=2.162E-15  Homo sapiens
  1gq4-assembly1_A  TM=9.798E-01  e=1.921E-15  Homo sapiens